Protein AF-A0A970WNG4-F1 (afdb_monomer_lite)

Foldseek 3Di:
DDPVVVVVVVVVVVVVVVVPPPPPPPPPDQQDADDPVLCVLLVVLLVLCQVVLVLLLVLLVVLLVVLVVLVVCVVDVVPPWKPVSVLCCLLPVVCVVCVVSCVVRPPNSCCDRNCSHSQCVQQDVDTHTDPSNSNSVSSSNNSNSSNSSND

pLDDT: mean 82.02, std 15.84, range [38.59, 96.88]

Sequence (151 aa):
MKPTTLLAAGLIVVGLVAAWRPTTPSPAPIPEPPDAATRAILAPVTQILAGHPQEARQLADFYHAAADVVRRDGNGAKVVKTTADLRAFGERAVTLRFQGVFAKVPGLSDAIHGPEGALARLLGLDVLELDHSKTADALEAVAWACQEAVR

Structure (mmCIF, N/CA/C/O backbone):
data_AF-A0A970WNG4-F1
#
_entry.id   AF-A0A970WNG4-F1
#
loop_
_atom_site.group_PDB
_atom_site.id
_atom_site.type_symbol
_atom_site.label_atom_id
_atom_site.label_alt_id
_atom_site.label_comp_id
_atom_site.label_asym_id
_atom_site.label_entity_id
_atom_site.label_seq_id
_atom_site.pdbx_PDB_ins_code
_atom_site.Cartn_x
_atom_site.Cartn_y
_atom_site.Cartn_z
_atom_site.occupancy
_atom_site.B_iso_or_equiv
_atom_site.auth_seq_id
_atom_site.auth_comp_id
_atom_site.auth_asym_id
_atom_site.auth_atom_id
_atom_site.pdbx_PDB_model_num
ATOM 1 N N . MET A 1 1 ? -9.673 -51.040 -13.709 1.00 51.00 1 MET A N 1
ATOM 2 C CA . MET A 1 1 ? -8.950 -49.753 -13.870 1.00 51.00 1 MET A CA 1
ATOM 3 C C . MET A 1 1 ? -7.460 -50.045 -13.940 1.00 51.00 1 MET A C 1
ATOM 5 O O . MET A 1 1 ? -7.019 -50.953 -13.247 1.00 51.00 1 MET A O 1
ATOM 9 N N . LYS A 1 2 ? -6.699 -49.357 -14.801 1.00 51.12 2 LYS A N 1
ATOM 10 C CA . LYS A 1 2 ? -5.252 -49.601 -14.929 1.00 51.12 2 LYS A CA 1
ATOM 11 C C . LYS A 1 2 ? -4.533 -49.076 -13.671 1.00 51.12 2 LYS A C 1
ATOM 13 O O . LYS A 1 2 ? -4.941 -48.034 -13.158 1.00 51.12 2 LYS A O 1
ATOM 18 N N . PRO A 1 3 ? -3.475 -49.744 -13.179 1.00 59.56 3 PRO A N 1
ATOM 19 C CA . PRO A 1 3 ? -2.754 -49.326 -11.969 1.00 59.56 3 PRO A CA 1
ATOM 20 C C . PRO A 1 3 ? -2.198 -47.895 -12.071 1.00 59.56 3 PRO A C 1
ATOM 22 O O . PRO A 1 3 ? -2.143 -47.169 -11.083 1.00 59.56 3 PRO A O 1
ATOM 25 N N . THR A 1 4 ? -1.900 -47.439 -13.288 1.00 55.53 4 THR A N 1
ATOM 26 C CA . THR A 1 4 ? -1.484 -46.063 -13.589 1.00 55.53 4 THR A CA 1
ATOM 27 C C . THR A 1 4 ? -2.566 -45.015 -13.308 1.00 55.53 4 THR A C 1
ATOM 29 O O . THR A 1 4 ? -2.247 -43.897 -12.916 1.00 55.53 4 THR A O 1
ATOM 32 N N . THR A 1 5 ? -3.847 -45.365 -13.442 1.00 60.78 5 THR A N 1
ATOM 33 C CA . THR A 1 5 ? -4.974 -44.460 -13.161 1.00 60.78 5 THR A CA 1
ATOM 34 C C . THR A 1 5 ? -5.162 -44.237 -11.658 1.00 60.78 5 THR A C 1
ATOM 36 O O . THR A 1 5 ? -5.507 -43.136 -11.239 1.00 60.78 5 THR A O 1
ATOM 39 N N . LEU A 1 6 ? -4.887 -45.256 -10.837 1.00 62.03 6 LEU A N 1
ATOM 40 C CA . LEU A 1 6 ? -4.949 -45.157 -9.373 1.00 62.03 6 LEU A CA 1
ATOM 41 C C . LEU A 1 6 ? -3.794 -44.315 -8.811 1.00 62.03 6 LEU A C 1
ATOM 43 O O . LEU A 1 6 ? -4.002 -43.511 -7.907 1.00 62.03 6 LEU A O 1
ATOM 47 N N . LEU A 1 7 ? -2.602 -44.441 -9.400 1.00 60.03 7 LEU A N 1
ATOM 48 C CA . LEU A 1 7 ? -1.431 -43.627 -9.058 1.00 60.03 7 LEU A CA 1
ATOM 49 C C . LEU A 1 7 ? -1.636 -42.142 -9.389 1.00 60.03 7 LEU A C 1
ATOM 51 O O . LEU A 1 7 ? -1.336 -41.283 -8.563 1.00 60.03 7 LEU A O 1
ATOM 55 N N . ALA A 1 8 ? -2.202 -41.840 -10.560 1.00 51.25 8 ALA A N 1
ATOM 56 C CA . ALA A 1 8 ? -2.516 -40.467 -10.953 1.00 51.25 8 ALA A CA 1
ATOM 57 C C . ALA A 1 8 ? -3.571 -39.830 -10.032 1.00 51.25 8 ALA A C 1
ATOM 59 O O . ALA A 1 8 ? -3.395 -38.698 -9.587 1.00 51.25 8 ALA A O 1
ATOM 60 N N . ALA A 1 9 ? -4.628 -40.571 -9.684 1.00 58.50 9 ALA A N 1
ATOM 61 C CA . ALA A 1 9 ? -5.640 -40.100 -8.739 1.00 58.50 9 ALA A CA 1
ATOM 62 C C . ALA A 1 9 ? -5.048 -39.853 -7.339 1.00 58.50 9 ALA A C 1
ATOM 64 O O . ALA A 1 9 ? -5.343 -38.833 -6.720 1.00 58.50 9 ALA A O 1
ATOM 65 N N . GLY A 1 10 ? -4.156 -40.733 -6.870 1.00 60.91 10 GLY A N 1
ATOM 66 C CA . GLY A 1 10 ? -3.446 -40.560 -5.601 1.00 60.91 10 GLY A CA 1
ATOM 67 C C . GLY A 1 10 ? -2.568 -39.306 -5.572 1.00 60.91 10 GLY A C 1
ATOM 68 O O . GLY A 1 10 ? -2.618 -38.547 -4.607 1.00 60.91 10 GLY A O 1
ATOM 69 N N . LEU A 1 11 ? -1.822 -39.034 -6.646 1.00 59.72 11 LEU A N 1
ATOM 70 C CA . LEU A 1 11 ? -0.979 -37.837 -6.753 1.00 59.72 11 LEU A CA 1
ATOM 71 C C . LEU A 1 11 ? -1.794 -36.537 -6.781 1.00 59.72 11 LEU A C 1
ATOM 73 O O . LEU A 1 11 ? -1.384 -35.554 -6.167 1.00 59.72 11 LEU A O 1
ATOM 77 N N . ILE A 1 12 ? -2.966 -36.538 -7.425 1.00 62.38 12 ILE A N 1
ATOM 78 C CA . ILE A 1 12 ? -3.876 -35.381 -7.437 1.00 62.38 12 ILE A CA 1
ATOM 79 C C . ILE A 1 12 ? -4.417 -35.105 -6.029 1.00 62.38 12 ILE A C 1
ATOM 81 O O . ILE A 1 12 ? -4.408 -33.959 -5.584 1.00 62.38 12 ILE A O 1
ATOM 85 N N . VAL A 1 13 ? -4.833 -36.144 -5.298 1.00 61.38 13 VAL A N 1
ATOM 86 C CA . VAL A 1 13 ? -5.340 -36.000 -3.924 1.00 61.38 13 VAL A CA 1
ATOM 87 C C . VAL A 1 13 ? -4.239 -35.520 -2.976 1.00 61.38 13 VAL A C 1
ATOM 89 O O . VAL A 1 13 ? -4.468 -34.601 -2.195 1.00 61.38 13 VAL A O 1
ATOM 92 N N . VAL A 1 14 ? -3.024 -36.067 -3.074 1.00 60.62 14 VAL A N 1
ATOM 93 C CA . VAL A 1 14 ? -1.879 -35.617 -2.264 1.00 60.62 14 VAL A CA 1
ATOM 94 C C . VAL A 1 14 ? -1.494 -34.173 -2.599 1.00 60.62 14 VAL A C 1
ATOM 96 O O . VAL A 1 14 ? -1.226 -33.397 -1.685 1.00 60.62 14 VAL A O 1
ATOM 99 N N . GLY A 1 15 ? -1.528 -33.784 -3.877 1.00 53.31 15 GLY A N 1
ATOM 100 C CA . GLY A 1 15 ? -1.301 -32.403 -4.307 1.00 53.31 15 GLY A CA 1
ATOM 101 C C . GLY A 1 15 ? -2.339 -31.426 -3.745 1.00 53.31 15 GLY A C 1
ATOM 102 O O . GLY A 1 15 ? -1.971 -30.366 -3.244 1.00 53.31 15 GLY A O 1
ATOM 103 N N . LEU A 1 16 ? -3.621 -31.807 -3.742 1.00 55.16 16 LEU A N 1
ATOM 104 C CA . LEU A 1 16 ? -4.702 -31.015 -3.143 1.00 55.16 16 LEU A CA 1
ATOM 105 C C . LEU A 1 16 ? -4.555 -30.882 -1.622 1.00 55.16 16 LEU A C 1
ATOM 107 O O . LEU A 1 16 ? -4.716 -29.788 -1.091 1.00 55.16 16 LEU A O 1
ATOM 111 N N . VAL A 1 17 ? -4.189 -31.961 -0.924 1.00 55.81 17 VAL A N 1
ATOM 112 C CA . VAL A 1 17 ? -3.969 -31.946 0.533 1.00 55.81 17 VAL A CA 1
ATOM 113 C C . VAL A 1 17 ? -2.717 -31.146 0.907 1.00 55.81 17 VAL A C 1
ATOM 115 O O . VAL A 1 17 ? -2.712 -30.453 1.923 1.00 55.81 17 VAL A O 1
ATOM 118 N N . ALA A 1 18 ? -1.662 -31.192 0.090 1.00 56.09 18 ALA A N 1
ATOM 119 C CA . ALA A 1 18 ? -0.458 -30.386 0.290 1.00 56.09 18 ALA A CA 1
ATOM 120 C C . ALA A 1 18 ? -0.727 -28.887 0.079 1.00 56.09 18 ALA A C 1
ATOM 122 O O . ALA A 1 18 ? -0.242 -28.077 0.865 1.00 56.09 18 ALA A O 1
ATOM 123 N N . ALA A 1 19 ? -1.549 -28.527 -0.912 1.00 54.91 19 ALA A N 1
ATOM 124 C CA . ALA A 1 19 ? -1.998 -27.151 -1.134 1.00 54.91 19 ALA A CA 1
ATOM 125 C C . ALA A 1 19 ? -2.961 -26.640 -0.044 1.00 54.91 19 ALA A C 1
ATOM 127 O O . ALA A 1 19 ? -3.122 -25.434 0.117 1.00 54.91 19 ALA A O 1
ATOM 128 N N . TRP A 1 20 ? -3.599 -27.548 0.700 1.00 46.59 20 TRP A N 1
ATOM 129 C CA . TRP A 1 20 ? -4.545 -27.242 1.777 1.00 46.59 20 TRP A CA 1
ATOM 130 C C . TRP A 1 20 ? -3.928 -27.208 3.167 1.00 46.59 20 TRP A C 1
ATOM 132 O O . TRP A 1 20 ? -4.648 -26.934 4.127 1.00 46.59 20 TRP A O 1
ATOM 142 N N . ARG A 1 21 ? -2.624 -27.471 3.316 1.00 38.59 21 ARG A N 1
ATOM 143 C CA . ARG A 1 21 ? -1.982 -27.237 4.608 1.00 38.59 21 ARG A CA 1
ATOM 144 C C . ARG A 1 21 ? -2.086 -25.741 4.897 1.00 38.59 21 ARG A C 1
ATOM 146 O O . ARG A 1 21 ? -1.500 -24.960 4.148 1.00 38.59 21 ARG A O 1
ATOM 153 N N . PRO A 1 22 ? -2.803 -25.329 5.958 1.00 41.50 22 PRO A N 1
ATOM 154 C CA . PRO A 1 22 ? -2.678 -23.973 6.429 1.00 41.50 22 PRO A CA 1
ATOM 155 C C . PRO A 1 22 ? -1.246 -23.876 6.933 1.00 41.50 22 PRO A C 1
ATOM 157 O O . PRO A 1 22 ? -0.907 -24.411 7.988 1.00 41.50 22 PRO A O 1
ATOM 160 N N . THR A 1 23 ? -0.370 -23.263 6.143 1.00 45.22 23 THR A N 1
ATOM 161 C CA . THR A 1 23 ? 0.833 -22.662 6.691 1.00 45.22 23 THR A CA 1
ATOM 162 C C . THR A 1 23 ? 0.295 -21.659 7.691 1.00 45.22 23 THR A C 1
ATOM 164 O O . THR A 1 23 ? -0.254 -20.631 7.299 1.00 45.22 23 THR A O 1
ATOM 167 N N . THR A 1 24 ? 0.334 -21.999 8.979 1.00 40.78 24 THR A N 1
ATOM 168 C CA . THR A 1 24 ? 0.174 -21.006 10.031 1.00 40.78 24 THR A CA 1
ATOM 169 C C . THR A 1 24 ? 1.169 -19.916 9.668 1.00 40.78 24 THR A C 1
ATOM 171 O O . THR A 1 24 ? 2.364 -20.227 9.596 1.00 40.78 24 THR A O 1
ATOM 174 N N . PRO A 1 25 ? 0.719 -18.692 9.337 1.00 48.88 25 PRO A N 1
ATOM 175 C CA . PRO A 1 25 ? 1.653 -17.612 9.123 1.00 48.88 25 PRO A CA 1
ATOM 176 C C . PRO A 1 25 ? 2.420 -17.519 10.435 1.00 48.88 25 PRO A C 1
ATOM 178 O O . PRO A 1 25 ? 1.827 -17.276 11.488 1.00 48.88 25 PRO A O 1
ATOM 181 N N . SER A 1 26 ? 3.719 -17.821 10.403 1.00 44.91 26 SER A N 1
ATOM 182 C CA . SER A 1 26 ? 4.580 -17.354 11.479 1.00 44.91 26 SER A CA 1
ATOM 183 C C . SER A 1 26 ? 4.322 -15.854 11.560 1.00 44.91 26 SER A C 1
ATOM 185 O O . SER A 1 26 ? 4.289 -15.239 10.489 1.00 44.91 26 SER A O 1
ATOM 187 N N . PRO A 1 27 ? 4.090 -15.272 12.753 1.00 51.41 27 PRO A N 1
ATOM 188 C CA . PRO A 1 27 ? 3.955 -13.831 12.873 1.00 51.41 27 PRO A CA 1
ATOM 189 C C . PRO A 1 27 ? 5.133 -13.223 12.131 1.00 51.41 27 PRO A C 1
ATOM 191 O O . PRO A 1 27 ? 6.285 -13.518 12.472 1.00 51.41 27 PRO A O 1
ATOM 194 N N . ALA A 1 28 ? 4.843 -12.509 11.045 1.00 56.25 28 ALA A N 1
ATOM 195 C CA . ALA A 1 28 ? 5.888 -11.869 10.283 1.00 56.25 28 ALA A CA 1
ATOM 196 C C . ALA A 1 28 ? 6.645 -10.961 11.262 1.00 56.25 28 ALA A C 1
ATOM 198 O O . ALA A 1 28 ? 6.001 -10.291 12.083 1.00 56.25 28 ALA A O 1
ATOM 199 N N . PRO A 1 29 ? 7.989 -10.990 11.269 1.00 63.03 29 PRO A N 1
ATOM 200 C CA . PRO A 1 29 ? 8.741 -10.024 12.047 1.00 63.03 29 PRO A CA 1
ATOM 201 C C . PRO A 1 29 ? 8.230 -8.631 11.685 1.00 63.03 29 PRO A C 1
ATOM 203 O O . PRO A 1 29 ? 8.016 -8.328 10.513 1.00 63.03 29 PRO A O 1
ATOM 206 N N . ILE A 1 30 ? 7.948 -7.826 12.711 1.00 62.16 30 ILE A N 1
ATOM 207 C CA . ILE A 1 30 ? 7.366 -6.503 12.506 1.00 62.16 30 ILE A CA 1
ATOM 208 C C . ILE A 1 30 ? 8.328 -5.715 11.612 1.00 62.16 30 ILE A C 1
ATOM 210 O O . ILE A 1 30 ? 9.516 -5.667 11.951 1.00 62.16 30 ILE A O 1
ATOM 214 N N . PRO A 1 31 ? 7.840 -5.101 10.520 1.00 70.06 31 PRO A N 1
ATOM 215 C CA . PRO A 1 31 ? 8.683 -4.287 9.662 1.00 70.06 31 PRO A CA 1
ATOM 216 C C . PRO A 1 31 ? 9.422 -3.230 10.487 1.00 70.06 31 PRO A C 1
ATOM 218 O O . PRO A 1 31 ? 8.850 -2.645 11.417 1.00 70.06 31 PRO A O 1
ATOM 221 N N . GLU A 1 32 ? 10.691 -2.982 10.172 1.00 78.31 32 GLU A N 1
ATOM 222 C CA . GLU A 1 32 ? 11.422 -1.901 10.827 1.00 78.31 32 GLU A CA 1
ATOM 223 C C . GLU A 1 32 ? 10.732 -0.555 10.543 1.00 78.31 32 GLU A C 1
ATOM 225 O O . GLU A 1 32 ? 10.221 -0.338 9.440 1.00 78.31 32 GLU A O 1
ATOM 230 N N . PRO A 1 33 ? 10.666 0.356 11.532 1.00 82.50 33 PRO A N 1
ATOM 231 C CA . PRO A 1 33 ? 10.033 1.646 11.329 1.00 82.50 33 PRO A CA 1
ATOM 232 C C . PRO A 1 33 ? 10.779 2.435 10.245 1.00 82.50 33 PRO A C 1
ATOM 234 O O . PRO A 1 33 ? 11.998 2.596 10.349 1.00 82.50 33 PRO A O 1
ATOM 237 N N . PRO A 1 34 ? 10.068 2.973 9.241 1.00 89.62 34 PRO A N 1
ATOM 238 C CA . PRO A 1 34 ? 10.702 3.711 8.166 1.00 89.62 34 PRO A CA 1
ATOM 239 C C . PRO A 1 34 ? 11.192 5.085 8.648 1.00 89.62 34 PRO A C 1
ATOM 241 O O . PRO A 1 34 ? 10.909 5.529 9.770 1.00 89.62 34 PRO A O 1
ATOM 244 N N . ASP A 1 35 ? 11.929 5.783 7.783 1.00 92.88 35 ASP A N 1
ATOM 245 C CA . ASP A 1 35 ? 12.439 7.123 8.066 1.00 92.88 35 ASP A CA 1
ATOM 246 C C . ASP A 1 35 ? 11.312 8.146 8.336 1.00 92.88 35 ASP A C 1
ATOM 248 O O . ASP A 1 35 ? 10.128 7.926 8.062 1.00 92.88 35 ASP A O 1
ATOM 252 N N . ALA A 1 36 ? 11.675 9.303 8.895 1.00 92.38 36 ALA A N 1
ATOM 253 C CA . ALA A 1 36 ? 10.704 10.312 9.312 1.00 92.38 36 ALA A CA 1
ATOM 254 C C . ALA A 1 36 ? 9.838 10.870 8.165 1.00 92.38 36 ALA A C 1
ATOM 256 O O . ALA A 1 36 ? 8.661 11.151 8.398 1.00 92.38 36 ALA A O 1
ATOM 257 N N . ALA A 1 37 ? 10.383 11.016 6.954 1.00 93.06 37 ALA A N 1
ATOM 258 C CA . ALA A 1 37 ? 9.632 11.522 5.809 1.00 93.06 37 ALA A CA 1
ATOM 259 C C . ALA A 1 37 ? 8.620 10.477 5.323 1.00 93.06 37 ALA A C 1
ATOM 261 O O . ALA A 1 37 ? 7.447 10.795 5.119 1.00 93.06 37 ALA A O 1
ATOM 262 N N . THR A 1 38 ? 9.039 9.215 5.244 1.00 94.50 38 THR A N 1
ATOM 263 C CA . THR A 1 38 ? 8.166 8.086 4.909 1.00 94.50 38 THR A CA 1
ATOM 264 C C . THR A 1 38 ? 7.035 7.932 5.931 1.00 94.50 38 THR A C 1
ATOM 266 O O . THR A 1 38 ? 5.871 7.794 5.552 1.00 94.50 38 THR A O 1
ATOM 269 N N . ARG A 1 39 ? 7.321 8.067 7.234 1.00 95.19 39 ARG A N 1
ATOM 270 C CA . ARG A 1 39 ? 6.278 8.059 8.280 1.00 95.19 39 ARG A CA 1
ATOM 271 C C . ARG A 1 39 ? 5.272 9.197 8.127 1.00 95.19 39 ARG A C 1
ATOM 273 O O . ARG A 1 39 ? 4.085 8.978 8.346 1.00 95.19 39 ARG A O 1
ATOM 280 N N . ALA A 1 40 ? 5.713 10.391 7.734 1.00 94.88 40 ALA A N 1
ATOM 281 C CA . ALA A 1 40 ? 4.809 11.518 7.506 1.00 94.88 40 ALA A CA 1
ATOM 282 C C . ALA A 1 40 ? 3.850 11.260 6.329 1.00 94.88 40 ALA A C 1
ATOM 284 O O . ALA A 1 40 ? 2.671 11.597 6.418 1.00 94.88 40 ALA A O 1
ATOM 285 N N . ILE A 1 41 ? 4.328 10.611 5.261 1.00 95.56 41 ILE A N 1
ATOM 286 C CA . ILE A 1 41 ? 3.491 10.194 4.122 1.00 95.56 41 ILE A CA 1
ATOM 287 C C . ILE A 1 41 ? 2.451 9.152 4.552 1.00 95.56 41 ILE A C 1
ATOM 289 O O . ILE A 1 41 ? 1.319 9.181 4.074 1.00 95.56 41 ILE A O 1
ATOM 293 N N . LEU A 1 42 ? 2.827 8.246 5.455 1.00 96.12 42 LEU A N 1
ATOM 294 C CA . LEU A 1 42 ? 1.999 7.125 5.899 1.00 96.12 42 LEU A CA 1
ATOM 295 C C . LEU A 1 42 ? 1.045 7.456 7.052 1.00 96.12 42 LEU A C 1
ATOM 297 O O . LEU A 1 42 ? 0.105 6.699 7.292 1.00 96.12 42 LEU A O 1
ATOM 301 N N . ALA A 1 43 ? 1.238 8.585 7.738 1.00 95.75 43 ALA A N 1
ATOM 302 C CA . ALA A 1 43 ? 0.408 9.002 8.866 1.00 95.75 43 ALA A CA 1
ATOM 303 C C . ALA A 1 43 ? -1.112 8.951 8.587 1.00 95.75 43 ALA A C 1
ATOM 305 O O . ALA A 1 43 ? -1.836 8.458 9.455 1.00 95.75 43 ALA A O 1
ATOM 306 N N . PRO A 1 44 ? -1.625 9.362 7.406 1.00 96.75 44 PRO A N 1
ATOM 307 C CA . PRO A 1 44 ? -3.045 9.218 7.088 1.00 96.75 44 PRO A CA 1
ATOM 308 C C . PRO A 1 44 ? -3.535 7.765 7.116 1.00 96.75 44 PRO A C 1
ATOM 310 O O . PRO A 1 44 ? -4.622 7.505 7.619 1.00 96.75 44 PRO A O 1
ATOM 313 N N . VAL A 1 45 ? -2.737 6.806 6.628 1.00 96.62 45 VAL A N 1
ATOM 314 C CA . VAL A 1 45 ? -3.096 5.375 6.624 1.00 96.62 45 VAL A CA 1
ATOM 315 C C . VAL A 1 45 ? -3.244 4.869 8.056 1.00 96.62 45 VAL A C 1
ATOM 317 O O . VAL A 1 45 ? -4.255 4.252 8.391 1.00 96.62 45 VAL A O 1
ATOM 320 N N . THR A 1 46 ? -2.275 5.188 8.916 1.00 96.00 46 THR A N 1
ATOM 321 C CA . THR A 1 46 ? -2.305 4.815 10.336 1.00 96.00 46 THR A CA 1
ATOM 322 C C . THR A 1 46 ? -3.496 5.444 11.060 1.00 96.00 46 THR A C 1
ATOM 324 O O . THR A 1 46 ? -4.197 4.758 11.797 1.00 96.00 46 THR A O 1
ATOM 327 N N . GLN A 1 47 ? -3.769 6.730 10.821 1.00 96.56 47 GLN A N 1
ATOM 328 C CA . GLN A 1 47 ? -4.895 7.442 11.435 1.00 96.56 47 GLN A CA 1
ATOM 329 C C . GLN A 1 47 ? -6.252 6.884 10.999 1.00 96.56 47 GLN A C 1
ATOM 331 O O . GLN A 1 47 ? -7.135 6.721 11.834 1.00 96.56 47 GLN A O 1
ATOM 336 N N . ILE A 1 48 ? -6.420 6.571 9.712 1.00 96.88 48 ILE A N 1
ATOM 337 C CA . ILE A 1 48 ? -7.667 6.013 9.169 1.00 96.88 48 ILE A CA 1
ATOM 338 C C . ILE A 1 48 ? -7.928 4.603 9.717 1.00 96.88 48 ILE A C 1
ATOM 340 O O . ILE A 1 48 ? -9.072 4.243 9.979 1.00 96.88 48 ILE A O 1
ATOM 344 N N . LEU A 1 49 ? -6.879 3.800 9.908 1.00 96.19 49 LEU A N 1
ATOM 345 C CA . LEU A 1 49 ? -6.990 2.447 10.461 1.00 96.19 49 LEU A CA 1
ATOM 346 C C . LEU A 1 49 ? -7.151 2.408 11.987 1.00 96.19 49 LEU A C 1
ATOM 348 O O . LEU A 1 49 ? -7.441 1.340 12.535 1.00 96.19 49 LEU A O 1
ATOM 352 N N . ALA A 1 50 ? -6.992 3.537 12.681 1.00 94.12 50 ALA A N 1
ATOM 353 C CA . ALA A 1 50 ? -7.161 3.601 14.126 1.00 94.12 50 ALA A CA 1
ATOM 354 C C . ALA A 1 50 ? -8.585 3.166 14.520 1.00 94.12 50 ALA A C 1
ATOM 356 O O . ALA A 1 50 ? -9.579 3.686 14.021 1.00 94.12 50 ALA A O 1
ATOM 357 N N . GLY A 1 51 ? -8.686 2.181 15.416 1.00 93.00 51 GLY A N 1
ATOM 358 C CA . GLY A 1 51 ? -9.971 1.583 15.804 1.00 93.00 51 GLY A CA 1
ATOM 359 C C . GLY A 1 51 ? -10.443 0.417 14.924 1.00 93.00 51 GLY A C 1
ATOM 360 O O . GLY A 1 51 ? -11.462 -0.195 15.242 1.00 93.00 51 GLY A O 1
ATOM 361 N N . HIS A 1 52 ? -9.682 0.036 13.891 1.00 96.06 52 HIS A N 1
ATOM 362 C CA . HIS A 1 52 ? -9.976 -1.093 12.996 1.00 96.06 52 HIS A CA 1
ATOM 363 C C . HIS A 1 52 ? -8.877 -2.175 13.037 1.00 96.06 52 HIS A C 1
ATOM 365 O O . HIS A 1 52 ? -8.226 -2.460 12.027 1.00 96.06 52 HIS A O 1
ATOM 371 N N . PRO A 1 53 ? -8.625 -2.812 14.199 1.00 93.94 53 PRO A N 1
ATOM 372 C CA . PRO A 1 53 ? -7.429 -3.629 14.390 1.00 93.94 53 PRO A CA 1
ATOM 373 C C . PRO A 1 53 ? -7.403 -4.918 13.570 1.00 93.94 53 PRO A C 1
ATOM 375 O O . PRO A 1 53 ? -6.332 -5.428 13.244 1.00 93.94 53 PRO A O 1
ATOM 378 N N . GLN A 1 54 ? -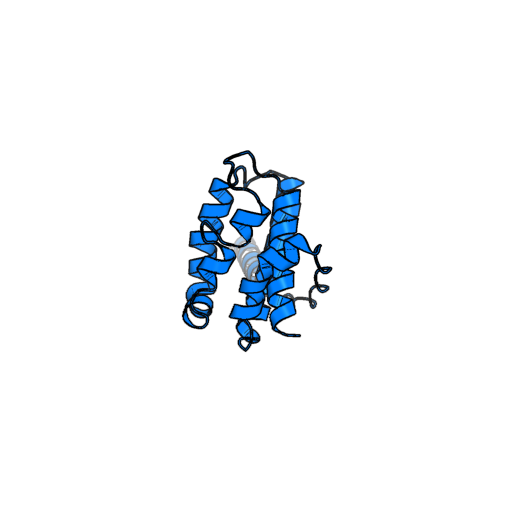8.568 -5.472 13.238 1.00 93.75 54 GLN A N 1
ATOM 379 C CA . GLN A 1 54 ? -8.645 -6.672 12.413 1.00 93.75 54 GLN A CA 1
ATOM 380 C C . GLN A 1 54 ? -8.287 -6.356 10.955 1.00 93.75 54 GLN A C 1
ATOM 382 O O . GLN A 1 54 ? -7.519 -7.090 10.336 1.00 93.75 54 GLN A O 1
ATOM 387 N N . GLU A 1 55 ? -8.841 -5.275 10.415 1.00 95.19 55 GLU A N 1
ATOM 388 C CA . GLU A 1 55 ? -8.579 -4.778 9.068 1.00 95.19 55 GLU A CA 1
ATOM 389 C C . GLU A 1 55 ? -7.113 -4.362 8.905 1.00 95.19 55 GLU A C 1
ATOM 391 O O . GLU A 1 55 ? -6.464 -4.750 7.934 1.00 95.19 55 GLU A O 1
ATOM 396 N N . ALA A 1 56 ? -6.575 -3.650 9.896 1.00 94.81 56 ALA A N 1
ATOM 397 C CA . ALA A 1 56 ? -5.185 -3.223 9.932 1.00 94.81 56 ALA A CA 1
ATOM 398 C C . ALA A 1 56 ? -4.209 -4.411 9.871 1.00 94.81 56 ALA A C 1
ATOM 400 O O . ALA A 1 56 ? -3.306 -4.416 9.040 1.00 94.81 56 ALA A O 1
ATOM 401 N N . ARG A 1 57 ? -4.434 -5.470 10.664 1.00 93.62 57 ARG A N 1
ATOM 402 C CA . ARG A 1 57 ? -3.607 -6.693 10.615 1.00 93.62 57 ARG A CA 1
ATOM 403 C C . ARG A 1 57 ? -3.689 -7.406 9.267 1.00 93.62 57 ARG A C 1
ATOM 405 O O . ARG A 1 57 ? -2.665 -7.793 8.722 1.00 93.62 57 ARG A O 1
ATOM 412 N N . GLN A 1 58 ? -4.892 -7.542 8.701 1.00 93.56 58 GLN A N 1
ATOM 413 C CA . GLN A 1 58 ? -5.064 -8.186 7.392 1.00 93.56 58 GLN A CA 1
ATOM 414 C C . GLN A 1 58 ? -4.305 -7.456 6.282 1.00 93.56 58 GLN A C 1
ATOM 416 O O . GLN A 1 58 ? -3.723 -8.099 5.408 1.00 93.56 58 GLN A O 1
ATOM 421 N N . LEU A 1 59 ? -4.323 -6.122 6.304 1.00 93.44 59 LEU A N 1
ATOM 422 C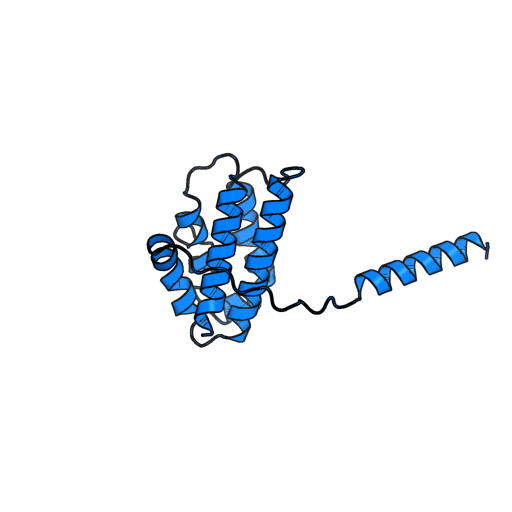 CA . LEU A 1 59 ? -3.586 -5.315 5.339 1.00 93.44 59 LEU A CA 1
ATOM 423 C C . LEU A 1 59 ? -2.081 -5.351 5.608 1.00 93.44 59 LEU A C 1
ATOM 425 O O . LEU A 1 59 ? -1.323 -5.472 4.651 1.00 93.44 59 LEU A O 1
ATOM 429 N N . ALA A 1 60 ? -1.649 -5.318 6.872 1.00 93.75 60 ALA A N 1
ATOM 430 C CA . ALA A 1 60 ? -0.240 -5.462 7.232 1.00 93.75 60 ALA A CA 1
ATOM 431 C C . ALA A 1 60 ? 0.349 -6.773 6.682 1.00 93.75 60 ALA A C 1
ATOM 433 O O . ALA A 1 60 ? 1.336 -6.738 5.947 1.00 93.75 60 ALA A O 1
ATOM 434 N N . ASP A 1 61 ? -0.314 -7.906 6.938 1.00 91.88 61 ASP A N 1
ATOM 435 C CA . ASP A 1 61 ? 0.101 -9.223 6.439 1.00 91.88 61 ASP A CA 1
ATOM 436 C C . ASP A 1 61 ? 0.167 -9.254 4.906 1.00 91.88 61 ASP A C 1
ATOM 438 O O . ASP A 1 61 ? 1.104 -9.793 4.312 1.00 91.88 61 ASP A O 1
ATOM 442 N N . PHE A 1 62 ? -0.829 -8.657 4.247 1.00 92.56 62 PHE A N 1
ATOM 443 C CA . PHE A 1 62 ? -0.884 -8.599 2.793 1.00 92.56 62 PHE A CA 1
ATOM 444 C C . PHE A 1 62 ? 0.261 -7.781 2.197 1.00 92.56 62 PHE A C 1
ATOM 446 O O . PHE A 1 62 ? 0.930 -8.258 1.282 1.00 92.56 62 PHE A O 1
ATOM 453 N N . TYR A 1 63 ? 0.487 -6.562 2.689 1.00 93.00 63 TYR A N 1
ATOM 454 C CA . TYR A 1 63 ? 1.510 -5.677 2.139 1.00 93.00 63 TYR A CA 1
ATOM 455 C C . TYR A 1 63 ? 2.923 -6.187 2.407 1.00 93.00 63 TYR A C 1
ATOM 457 O O . TYR A 1 63 ? 3.770 -6.079 1.522 1.00 93.00 63 TYR A O 1
ATOM 465 N N . HIS A 1 64 ? 3.155 -6.823 3.556 1.00 92.88 64 HIS A N 1
ATOM 466 C CA . HIS A 1 64 ? 4.419 -7.491 3.847 1.00 92.88 64 HIS A CA 1
ATOM 467 C C . HIS A 1 64 ? 4.671 -8.648 2.864 1.00 92.88 64 HIS A C 1
ATOM 469 O O . HIS A 1 64 ? 5.701 -8.702 2.193 1.00 92.88 64 HIS A O 1
ATOM 475 N N . ALA A 1 65 ? 3.680 -9.525 2.663 1.00 91.25 65 ALA A N 1
ATOM 476 C CA . ALA A 1 65 ? 3.792 -10.606 1.684 1.00 91.25 65 ALA A CA 1
ATOM 477 C C . ALA A 1 65 ? 3.952 -10.086 0.242 1.00 91.25 65 ALA A C 1
ATOM 479 O O . ALA A 1 65 ? 4.673 -10.682 -0.563 1.00 91.25 65 ALA A O 1
ATOM 480 N N . ALA A 1 66 ? 3.293 -8.977 -0.104 1.00 90.69 66 ALA A N 1
ATOM 481 C CA . ALA A 1 66 ? 3.435 -8.334 -1.405 1.00 90.69 66 ALA A CA 1
ATOM 482 C C . ALA A 1 66 ? 4.851 -7.774 -1.606 1.00 90.69 66 ALA A C 1
ATOM 484 O O . ALA A 1 66 ? 5.422 -7.972 -2.680 1.00 90.69 66 ALA A O 1
ATOM 485 N N . ALA A 1 67 ? 5.441 -7.150 -0.581 1.00 91.38 67 ALA A N 1
ATOM 486 C CA . ALA A 1 67 ? 6.826 -6.692 -0.607 1.00 91.38 67 ALA A CA 1
ATOM 487 C C . ALA A 1 67 ? 7.782 -7.857 -0.910 1.00 91.38 67 ALA A C 1
ATOM 489 O O . ALA A 1 67 ? 8.588 -7.771 -1.836 1.00 91.38 67 ALA A O 1
ATOM 490 N N . ASP A 1 68 ? 7.616 -8.999 -0.239 1.00 91.88 68 ASP A N 1
ATOM 491 C CA . ASP A 1 68 ? 8.417 -10.205 -0.486 1.00 91.88 68 ASP A CA 1
ATOM 492 C C . ASP A 1 68 ? 8.253 -10.781 -1.896 1.00 91.88 68 ASP A C 1
ATOM 494 O O . ASP A 1 68 ? 9.212 -11.268 -2.506 1.00 91.88 68 ASP A O 1
ATOM 498 N N . VAL A 1 69 ? 7.038 -10.753 -2.446 1.00 90.69 69 VAL A N 1
ATOM 499 C CA . VAL A 1 69 ? 6.792 -11.160 -3.835 1.00 90.69 69 VAL A CA 1
ATOM 500 C C . VAL A 1 69 ? 7.524 -10.232 -4.802 1.00 90.69 69 VAL A C 1
ATOM 502 O O . VAL A 1 69 ? 8.202 -10.730 -5.698 1.00 90.69 69 VAL A O 1
ATOM 505 N N . VAL A 1 70 ? 7.455 -8.916 -4.598 1.00 90.19 70 VAL A N 1
ATOM 506 C CA . VAL A 1 70 ? 8.128 -7.935 -5.461 1.00 90.19 70 VAL A CA 1
ATOM 507 C C . VAL A 1 70 ? 9.653 -8.051 -5.369 1.00 90.19 70 VAL A C 1
ATOM 509 O O . VAL A 1 70 ? 10.313 -8.034 -6.408 1.00 90.19 70 VAL A O 1
ATOM 512 N N . ARG A 1 71 ? 10.229 -8.268 -4.175 1.00 91.44 71 ARG A N 1
ATOM 513 C CA . ARG A 1 71 ? 11.676 -8.539 -4.016 1.00 91.44 71 ARG A CA 1
ATOM 514 C C . ARG A 1 71 ? 12.104 -9.757 -4.829 1.00 91.44 71 ARG A C 1
ATOM 516 O O . ARG A 1 71 ? 13.102 -9.716 -5.547 1.00 91.44 71 ARG A O 1
ATOM 523 N N . ARG A 1 72 ? 11.340 -10.852 -4.739 1.00 91.31 72 ARG A N 1
ATOM 524 C CA . ARG A 1 72 ? 11.615 -12.076 -5.507 1.00 91.31 72 ARG A CA 1
ATOM 525 C C . ARG A 1 72 ? 11.467 -11.861 -7.009 1.00 91.31 72 ARG A C 1
ATOM 527 O O . ARG A 1 72 ? 12.276 -12.398 -7.758 1.00 91.31 72 ARG A O 1
ATOM 534 N N . ASP A 1 73 ? 10.481 -11.078 -7.439 1.00 90.00 73 ASP A N 1
ATOM 535 C CA . ASP A 1 73 ? 10.297 -10.735 -8.850 1.00 90.00 73 ASP A CA 1
ATOM 536 C C . ASP A 1 73 ? 11.487 -9.935 -9.400 1.00 90.00 73 ASP A C 1
ATOM 538 O O . ASP A 1 73 ? 12.029 -10.283 -10.450 1.00 90.00 73 ASP A O 1
ATOM 542 N N . GLY A 1 74 ? 11.960 -8.940 -8.641 1.00 89.69 74 GLY A N 1
ATOM 543 C CA . GLY A 1 74 ? 13.124 -8.117 -8.984 1.00 89.69 74 GLY A CA 1
ATOM 544 C C . GLY A 1 74 ? 14.429 -8.906 -9.106 1.00 89.69 74 GLY A C 1
ATOM 545 O O . GLY A 1 74 ? 15.253 -8.607 -9.971 1.00 89.69 74 GLY A O 1
ATOM 546 N N . ASN A 1 7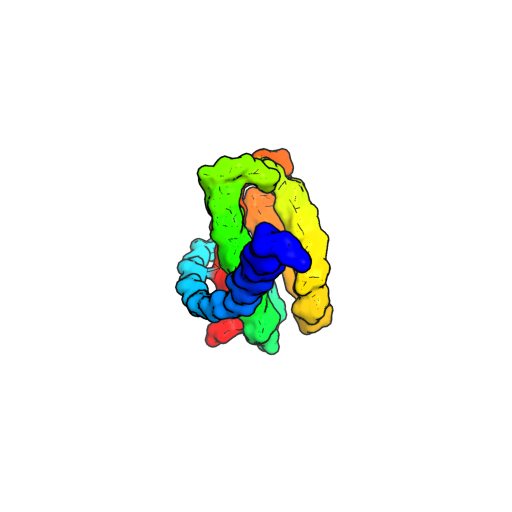5 ? 14.582 -9.953 -8.290 1.00 89.69 75 ASN A N 1
ATOM 547 C CA . ASN A 1 75 ? 15.712 -10.887 -8.335 1.00 89.69 75 ASN A CA 1
ATOM 548 C C . ASN A 1 75 ? 15.561 -11.987 -9.401 1.00 89.69 75 ASN A C 1
ATOM 550 O O . ASN A 1 75 ? 16.488 -12.769 -9.610 1.00 89.69 75 ASN A O 1
ATOM 554 N N . GLY A 1 76 ? 14.389 -12.091 -10.029 1.00 89.19 76 GLY A N 1
ATOM 555 C CA . GLY A 1 76 ? 14.018 -13.189 -10.910 1.00 89.19 76 GLY A CA 1
ATOM 556 C C . GLY A 1 76 ? 13.602 -12.717 -12.298 1.00 89.19 76 GLY A C 1
ATOM 557 O O . GLY A 1 76 ? 14.350 -12.046 -13.005 1.00 89.19 76 GLY A O 1
ATOM 558 N N . ALA A 1 77 ? 12.405 -13.135 -12.711 1.00 83.69 77 ALA A N 1
ATOM 559 C CA . ALA A 1 77 ? 11.908 -12.950 -14.072 1.00 83.69 77 ALA A CA 1
ATOM 560 C C . ALA A 1 77 ? 11.436 -11.520 -14.387 1.00 83.69 77 ALA A C 1
ATOM 562 O O . ALA A 1 77 ? 11.201 -11.231 -15.561 1.00 83.69 77 ALA A O 1
ATOM 563 N N . LYS A 1 78 ? 11.293 -10.646 -13.376 1.00 88.31 78 LYS A N 1
ATOM 564 C CA . LYS A 1 78 ? 10.780 -9.272 -13.513 1.00 88.31 78 LYS A CA 1
ATOM 565 C C . LYS A 1 78 ? 9.473 -9.235 -14.310 1.00 88.31 78 LYS A C 1
ATOM 567 O O . LYS A 1 78 ? 9.361 -8.595 -15.359 1.00 88.31 78 LYS A O 1
ATOM 572 N N . VAL A 1 79 ? 8.501 -10.007 -13.833 1.00 88.12 79 VAL A N 1
ATOM 573 C CA . VAL A 1 79 ? 7.163 -10.142 -14.408 1.00 88.12 79 VAL A CA 1
ATOM 574 C C . VAL A 1 79 ? 6.431 -8.806 -14.364 1.00 88.12 79 VAL A C 1
ATOM 576 O O . VAL A 1 79 ? 5.816 -8.430 -15.362 1.00 88.12 79 VAL A O 1
ATOM 579 N N . VAL A 1 80 ? 6.518 -8.073 -13.249 1.00 85.00 80 VAL A N 1
ATOM 580 C CA . VA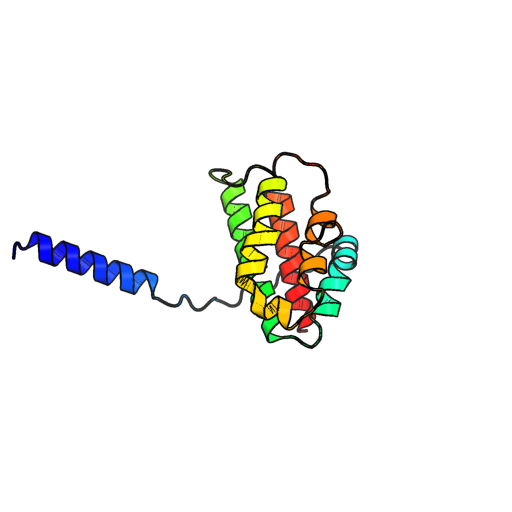L A 1 80 ? 5.969 -6.715 -13.149 1.00 85.00 80 VAL A CA 1
ATOM 581 C C . VAL A 1 80 ? 7.034 -5.743 -13.633 1.00 85.00 80 VAL A C 1
ATOM 583 O O . VAL A 1 80 ? 8.086 -5.602 -13.014 1.00 85.00 80 VAL A O 1
ATOM 586 N N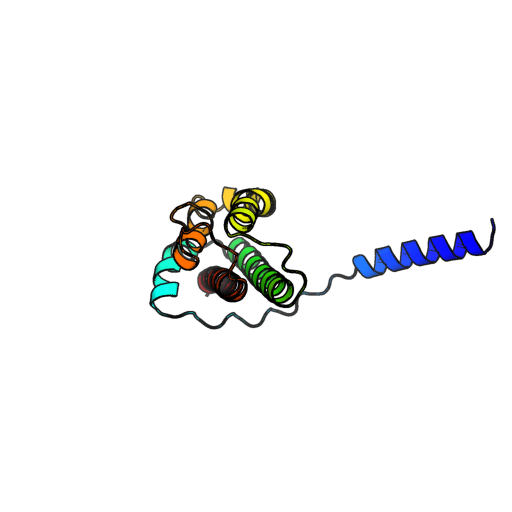 . LYS A 1 81 ? 6.780 -5.099 -14.773 1.00 85.25 81 LYS A N 1
ATOM 587 C CA . LYS A 1 81 ? 7.809 -4.329 -15.486 1.00 85.25 81 LYS A CA 1
ATOM 588 C C . LYS A 1 81 ? 7.694 -2.835 -15.275 1.00 85.25 81 LYS A C 1
ATOM 590 O O . LYS A 1 81 ? 8.704 -2.145 -15.329 1.00 85.25 81 LYS A O 1
ATOM 595 N N . THR A 1 82 ? 6.481 -2.333 -15.068 1.00 85.19 82 THR A N 1
ATOM 596 C CA . THR A 1 82 ? 6.227 -0.893 -15.016 1.00 85.19 82 THR A CA 1
ATOM 597 C C . THR A 1 82 ? 5.466 -0.496 -13.760 1.00 85.19 82 THR A C 1
ATOM 599 O O . THR A 1 82 ? 4.695 -1.274 -13.191 1.00 85.19 82 THR A O 1
ATOM 602 N N . THR A 1 83 ? 5.627 0.761 -13.349 1.00 80.94 83 THR A N 1
ATOM 603 C CA . THR A 1 83 ? 4.815 1.353 -12.274 1.00 80.94 83 THR A CA 1
ATOM 604 C C . THR A 1 83 ? 3.324 1.394 -12.630 1.00 80.94 83 THR A C 1
ATOM 606 O O . THR A 1 83 ? 2.475 1.344 -11.740 1.00 80.94 83 THR A O 1
ATOM 609 N N . ALA A 1 84 ? 2.981 1.421 -13.924 1.00 80.75 84 ALA A N 1
ATOM 610 C CA . ALA A 1 84 ? 1.602 1.336 -14.399 1.00 80.75 84 ALA A CA 1
ATOM 611 C C . ALA A 1 84 ? 0.975 -0.047 -14.146 1.00 80.75 84 ALA A C 1
ATOM 613 O O . ALA A 1 84 ? -0.167 -0.107 -13.686 1.00 80.75 84 ALA A O 1
ATOM 614 N N . ASP A 1 85 ? 1.720 -1.136 -14.372 1.00 81.44 85 ASP A N 1
ATOM 615 C CA . ASP A 1 85 ? 1.260 -2.501 -14.073 1.00 81.44 85 ASP A CA 1
ATOM 616 C C . ASP A 1 85 ? 0.961 -2.655 -12.578 1.00 81.44 85 ASP A C 1
ATOM 618 O O . ASP A 1 85 ? -0.093 -3.166 -12.190 1.00 81.44 85 ASP A O 1
ATOM 622 N N . LEU A 1 86 ? 1.865 -2.146 -11.734 1.00 82.25 86 LEU A N 1
ATOM 623 C CA . LEU A 1 86 ? 1.696 -2.167 -10.286 1.00 82.25 86 LEU A CA 1
ATOM 624 C C . LEU A 1 86 ? 0.483 -1.339 -9.843 1.00 82.25 86 LEU A C 1
ATOM 626 O O . LEU A 1 86 ? -0.314 -1.815 -9.036 1.00 82.25 86 LEU A O 1
ATOM 630 N N . ARG A 1 87 ? 0.318 -0.120 -10.373 1.00 79.44 87 ARG A N 1
ATOM 631 C CA . ARG A 1 87 ? -0.823 0.747 -10.044 1.00 79.44 87 ARG A CA 1
ATOM 632 C C . ARG A 1 87 ? -2.142 0.080 -10.415 1.00 79.44 87 ARG A C 1
ATOM 634 O O . ARG A 1 87 ? -3.037 0.005 -9.581 1.00 79.44 87 ARG A O 1
ATOM 641 N N . ALA A 1 88 ? -2.237 -0.463 -11.628 1.00 78.31 88 ALA A N 1
ATOM 642 C CA . ALA A 1 88 ? -3.434 -1.159 -12.085 1.00 78.31 88 ALA A CA 1
ATOM 643 C C . ALA A 1 88 ? -3.750 -2.387 -11.217 1.00 78.31 88 ALA A C 1
ATOM 645 O O . ALA A 1 88 ? -4.918 -2.650 -10.928 1.00 78.31 88 ALA A O 1
ATOM 646 N N . PHE A 1 89 ? -2.729 -3.126 -10.774 1.00 78.88 89 PHE A N 1
ATOM 647 C CA . PHE A 1 89 ? -2.903 -4.225 -9.828 1.00 78.88 89 PHE A CA 1
ATOM 648 C C . PHE A 1 89 ? -3.393 -3.730 -8.457 1.00 78.88 89 PHE A C 1
ATOM 650 O O . PHE A 1 89 ? -4.365 -4.275 -7.935 1.00 78.88 89 PHE A O 1
ATOM 657 N N . GLY A 1 90 ? -2.779 -2.680 -7.905 1.00 76.00 90 GLY A N 1
ATOM 658 C CA . GLY A 1 90 ? -3.180 -2.046 -6.646 1.00 76.00 90 GLY A CA 1
ATOM 659 C C . GLY A 1 90 ? -4.636 -1.583 -6.666 1.00 76.00 90 GLY A C 1
ATOM 660 O O . GLY A 1 90 ? -5.466 -2.092 -5.920 1.00 76.00 90 GLY A O 1
ATOM 661 N N . GLU A 1 91 ? -4.978 -0.689 -7.588 1.00 73.06 91 GLU A N 1
ATOM 662 C CA . GLU A 1 91 ? -6.319 -0.097 -7.688 1.00 73.06 91 GLU A CA 1
ATOM 663 C C . GLU A 1 91 ? -7.427 -1.113 -7.985 1.00 73.06 91 GLU A C 1
ATOM 665 O O . GLU A 1 91 ? -8.586 -0.880 -7.650 1.00 73.06 91 GLU A O 1
ATOM 670 N N . ARG A 1 92 ? -7.117 -2.226 -8.660 1.00 78.06 92 ARG A N 1
ATOM 671 C CA . ARG A 1 92 ? -8.143 -3.188 -9.090 1.00 78.06 92 ARG A CA 1
ATOM 672 C C . ARG A 1 92 ? -8.132 -4.445 -8.244 1.00 78.06 92 ARG A C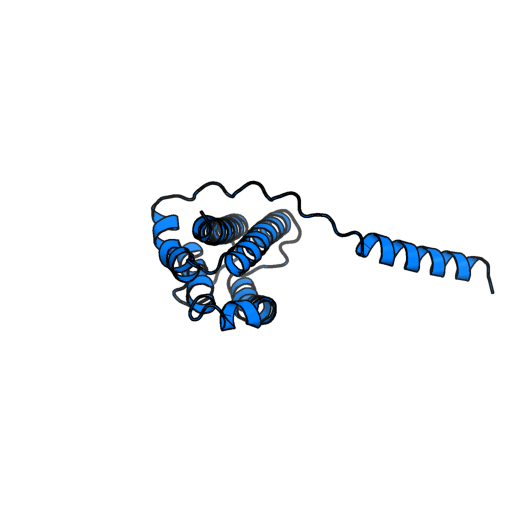 1
ATOM 674 O O . ARG A 1 92 ? -9.136 -4.779 -7.624 1.00 78.06 92 ARG A O 1
ATOM 681 N N . ALA A 1 93 ? -7.018 -5.169 -8.224 1.00 77.88 93 ALA A N 1
ATOM 682 C CA . ALA A 1 93 ? -6.955 -6.472 -7.575 1.00 77.88 93 ALA A CA 1
ATOM 683 C C . ALA A 1 93 ? -6.988 -6.348 -6.047 1.00 77.88 93 ALA A C 1
ATOM 685 O O . ALA A 1 93 ? -7.707 -7.110 -5.398 1.00 77.88 93 ALA A O 1
ATOM 686 N N . VAL A 1 94 ? -6.273 -5.375 -5.471 1.00 83.12 94 VAL A N 1
ATOM 687 C CA . VAL A 1 94 ? -6.276 -5.158 -4.013 1.00 83.12 94 VAL A CA 1
ATOM 688 C C . VAL A 1 94 ? -7.637 -4.631 -3.570 1.00 83.12 94 VAL A C 1
ATOM 690 O O . VAL A 1 94 ? -8.234 -5.194 -2.652 1.00 83.12 94 VAL A O 1
ATOM 693 N N . THR A 1 95 ? -8.197 -3.654 -4.287 1.00 79.25 95 THR A N 1
ATOM 694 C CA . THR A 1 95 ? -9.555 -3.147 -4.031 1.00 79.25 95 THR A CA 1
ATOM 695 C C . THR A 1 95 ? -10.612 -4.243 -4.085 1.00 79.25 95 THR A C 1
ATOM 697 O O . THR A 1 95 ? -11.435 -4.329 -3.177 1.00 79.25 95 THR A O 1
ATOM 700 N N . LEU A 1 96 ? -10.565 -5.148 -5.066 1.00 81.44 96 LEU A N 1
ATOM 701 C CA . LEU A 1 96 ? -11.487 -6.287 -5.123 1.00 81.44 96 LEU A CA 1
ATOM 702 C C . LEU A 1 96 ? -11.267 -7.274 -3.969 1.00 81.44 96 LEU A C 1
ATOM 704 O O . LEU A 1 96 ? -12.228 -7.708 -3.330 1.00 81.44 96 LEU A O 1
ATOM 708 N N . ARG A 1 97 ? -10.010 -7.623 -3.666 1.00 87.06 97 ARG A N 1
ATOM 709 C CA . ARG A 1 97 ? -9.674 -8.579 -2.599 1.00 87.06 97 ARG A CA 1
ATOM 710 C C . ARG A 1 97 ? -10.116 -8.092 -1.219 1.00 87.06 97 ARG A C 1
ATOM 712 O O . ARG A 1 97 ? -10.531 -8.916 -0.397 1.00 87.06 97 ARG A O 1
ATOM 719 N N . PHE A 1 98 ? -10.015 -6.786 -0.985 1.00 91.69 98 PHE A N 1
ATOM 720 C CA . PHE A 1 98 ? -10.263 -6.123 0.295 1.00 91.69 98 PHE A CA 1
ATOM 721 C C . PHE A 1 98 ? -11.491 -5.208 0.273 1.00 91.69 98 PHE A C 1
ATOM 723 O O . PHE A 1 98 ? -11.645 -4.377 1.164 1.00 91.69 98 PHE A O 1
ATOM 730 N N . GLN A 1 99 ? -12.421 -5.399 -0.668 1.00 89.44 99 GLN A N 1
ATOM 731 C CA . GLN A 1 99 ? -13.635 -4.577 -0.779 1.00 89.44 99 GLN A CA 1
ATOM 732 C C . GLN A 1 99 ? -14.410 -4.464 0.545 1.00 89.44 99 GLN A C 1
ATOM 734 O O . GLN A 1 99 ? -14.907 -3.398 0.887 1.00 89.44 99 GLN A O 1
ATOM 739 N N . GLY A 1 100 ? -14.462 -5.546 1.333 1.00 91.69 100 GLY A N 1
ATOM 740 C CA . GLY A 1 100 ? -15.121 -5.548 2.640 1.00 91.69 100 GLY A CA 1
ATOM 741 C C . GLY A 1 100 ? -14.368 -4.743 3.700 1.00 91.69 100 GLY A C 1
ATOM 742 O O . GLY A 1 100 ? -15.000 -4.131 4.553 1.00 91.69 100 GLY A O 1
ATOM 743 N N . VAL A 1 101 ? -13.035 -4.708 3.636 1.00 93.44 101 VAL A N 1
ATOM 744 C CA . VAL A 1 101 ? -12.207 -3.857 4.503 1.00 93.44 101 VAL A CA 1
ATOM 745 C C . VAL A 1 101 ? -12.412 -2.393 4.127 1.00 93.44 101 VAL A C 1
ATOM 747 O O . VAL A 1 101 ? -12.739 -1.582 4.987 1.00 93.44 101 VAL A O 1
ATOM 750 N N . PHE A 1 102 ? -12.315 -2.061 2.840 1.00 93.00 102 PHE A N 1
ATOM 751 C CA . PHE A 1 102 ? -12.476 -0.686 2.362 1.00 93.00 102 PHE A CA 1
ATOM 752 C C . PHE A 1 102 ? -13.900 -0.145 2.534 1.00 93.00 102 PHE A C 1
ATOM 754 O O . PHE A 1 102 ? -14.074 1.049 2.752 1.00 93.00 102 PHE A O 1
ATOM 761 N N . ALA A 1 103 ? -14.917 -1.010 2.523 1.00 93.12 103 ALA A N 1
ATOM 762 C CA . ALA A 1 103 ? -16.280 -0.622 2.877 1.00 93.12 103 ALA A CA 1
ATOM 763 C C . ALA A 1 103 ? -16.433 -0.283 4.372 1.00 93.12 103 ALA A C 1
ATOM 765 O O . ALA A 1 103 ? -17.217 0.595 4.723 1.00 93.12 103 ALA A O 1
ATOM 766 N N . LYS A 1 104 ? -15.699 -0.970 5.257 1.00 94.62 104 LYS A N 1
ATOM 767 C CA . LYS A 1 104 ? -15.720 -0.714 6.707 1.00 94.62 104 LYS A CA 1
ATOM 768 C C . LYS A 1 104 ? -14.861 0.472 7.128 1.00 94.62 104 LYS A C 1
ATOM 770 O O . LYS A 1 104 ? -15.146 1.065 8.163 1.00 94.62 104 LYS A O 1
ATOM 775 N N . VAL A 1 105 ? -13.821 0.779 6.356 1.00 95.81 105 VAL A N 1
ATOM 776 C CA . VAL A 1 105 ? -12.861 1.850 6.640 1.00 95.81 105 VAL A CA 1
ATOM 777 C C . VAL A 1 105 ? -12.836 2.833 5.460 1.00 95.81 105 VAL A C 1
ATOM 779 O O . VAL A 1 105 ? -11.978 2.724 4.575 1.00 95.81 105 VAL A O 1
ATOM 782 N N . PRO A 1 106 ? -13.799 3.773 5.395 1.00 93.56 106 PRO A N 1
ATOM 783 C CA . PRO A 1 106 ? -13.901 4.722 4.292 1.00 93.56 106 PRO A CA 1
ATOM 784 C C . PRO A 1 106 ? -12.630 5.563 4.122 1.00 93.56 106 PRO A C 1
ATOM 786 O O . PRO A 1 106 ? -12.008 5.978 5.096 1.00 93.56 106 PRO A O 1
ATOM 789 N N . GLY A 1 107 ? -12.250 5.827 2.871 1.00 92.06 107 GLY A N 1
ATOM 790 C CA . GLY A 1 107 ? -11.065 6.626 2.533 1.00 92.06 107 GLY A CA 1
ATOM 791 C C . GLY A 1 107 ? -9.732 5.874 2.606 1.00 92.06 107 GLY A C 1
ATOM 792 O O . GLY A 1 107 ? -8.732 6.376 2.099 1.00 92.06 107 GLY A O 1
ATOM 793 N N . LEU A 1 108 ? -9.696 4.652 3.150 1.00 94.75 108 LEU A N 1
ATOM 794 C CA . LEU A 1 108 ? -8.458 3.876 3.261 1.00 94.75 108 LEU A CA 1
ATOM 795 C C . LEU A 1 108 ? -7.876 3.474 1.899 1.00 94.75 108 LEU A C 1
ATOM 797 O O . LEU A 1 108 ? -6.668 3.565 1.695 1.00 94.75 108 LEU A O 1
ATOM 801 N N . SER A 1 109 ? -8.732 3.049 0.964 1.00 92.00 109 SER A N 1
ATOM 802 C CA . SER A 1 109 ? -8.294 2.686 -0.391 1.00 92.00 109 SER A CA 1
ATOM 803 C C . SER A 1 109 ? -7.599 3.864 -1.072 1.00 92.00 109 SER A C 1
ATOM 805 O O . SER A 1 109 ? -6.511 3.701 -1.617 1.00 92.00 109 SER A O 1
ATOM 807 N N . ASP A 1 110 ? -8.184 5.060 -0.986 1.00 91.44 110 ASP A N 1
ATOM 808 C CA . ASP A 1 110 ? -7.623 6.268 -1.596 1.00 91.44 110 ASP A CA 1
ATOM 809 C C . ASP A 1 110 ? -6.345 6.721 -0.883 1.00 91.44 110 ASP A C 1
ATOM 811 O O . ASP A 1 110 ? -5.379 7.111 -1.538 1.00 91.44 110 ASP A O 1
ATOM 815 N N . ALA A 1 111 ? -6.293 6.604 0.447 1.00 94.44 111 ALA A N 1
ATOM 816 C CA . ALA A 1 111 ? -5.104 6.935 1.227 1.00 94.44 111 ALA A CA 1
ATOM 817 C C . ALA A 1 111 ? -3.891 6.061 0.870 1.00 94.44 111 ALA A C 1
ATOM 819 O O . ALA A 1 111 ? -2.758 6.533 0.960 1.00 94.44 111 ALA A O 1
ATOM 820 N N . ILE A 1 112 ? -4.102 4.809 0.447 1.00 92.94 112 ILE A N 1
ATOM 821 C CA . ILE A 1 112 ? -3.011 3.907 0.052 1.00 92.94 112 ILE A CA 1
ATOM 822 C C . ILE A 1 112 ? -2.733 3.977 -1.456 1.00 92.94 112 ILE A C 1
ATOM 824 O O . ILE A 1 112 ? -1.583 4.171 -1.858 1.00 92.94 112 ILE A O 1
ATOM 828 N N . HIS A 1 113 ? -3.767 3.807 -2.283 1.00 89.56 113 HIS A N 1
ATOM 829 C CA . HIS A 1 113 ? -3.655 3.573 -3.728 1.00 89.56 113 HIS A CA 1
ATOM 830 C C . HIS A 1 113 ? -4.015 4.772 -4.598 1.00 89.56 113 HIS A C 1
ATOM 832 O O . HIS A 1 113 ? -3.743 4.734 -5.796 1.00 89.56 113 HIS A O 1
ATOM 838 N N . GLY A 1 114 ? -4.647 5.801 -4.033 1.00 87.50 114 GLY A N 1
ATOM 839 C CA . GLY A 1 114 ? -5.083 6.960 -4.797 1.00 87.50 114 GLY A CA 1
ATOM 840 C C . GLY A 1 114 ? -3.917 7.681 -5.484 1.00 87.50 114 GLY A C 1
ATOM 841 O O . GLY A 1 114 ? -2.752 7.474 -5.134 1.00 87.50 114 GLY A O 1
ATOM 842 N N . PRO A 1 115 ? -4.212 8.593 -6.425 1.00 84.69 115 PRO A N 1
ATOM 843 C CA . PRO A 1 115 ? -3.186 9.363 -7.136 1.00 84.69 115 PRO A CA 1
ATOM 844 C C . PRO A 1 115 ? -2.296 10.185 -6.189 1.00 84.69 115 PRO A C 1
ATOM 846 O O . PRO A 1 115 ? -1.131 10.418 -6.485 1.00 84.69 115 PRO A O 1
ATOM 849 N N . GLU A 1 116 ? -2.840 10.559 -5.030 1.00 88.00 116 GLU A N 1
ATOM 850 C CA . GLU A 1 116 ? -2.159 11.266 -3.938 1.00 88.00 116 GLU A CA 1
ATOM 851 C C . GLU A 1 116 ? -1.907 10.372 -2.710 1.00 88.00 116 GLU A C 1
ATOM 853 O O . GLU A 1 116 ? -1.543 10.856 -1.636 1.00 88.00 116 GLU A O 1
ATOM 858 N N . GLY A 1 117 ? -2.139 9.068 -2.854 1.00 90.06 117 GLY A N 1
ATOM 859 C CA . GLY A 1 117 ? -1.988 8.078 -1.799 1.00 90.06 117 GLY A CA 1
ATOM 860 C C . GLY A 1 117 ? -0.527 7.762 -1.489 1.00 90.06 117 GLY A C 1
ATOM 861 O O . GLY A 1 117 ? 0.404 8.172 -2.191 1.00 90.06 117 GLY A O 1
ATOM 862 N N . ALA A 1 118 ? -0.324 6.989 -0.425 1.00 92.94 118 ALA A N 1
ATOM 863 C CA . ALA A 1 118 ? 0.995 6.630 0.078 1.00 92.94 118 ALA A CA 1
ATOM 864 C C . ALA A 1 118 ? 1.890 6.013 -1.006 1.00 92.94 118 ALA A C 1
ATOM 866 O O . ALA A 1 118 ? 3.021 6.458 -1.187 1.00 92.94 118 ALA A O 1
ATOM 867 N N . LEU A 1 119 ? 1.387 5.041 -1.775 1.00 90.00 119 LEU A N 1
ATOM 868 C CA . LEU A 1 119 ? 2.198 4.370 -2.795 1.00 90.00 119 LEU A CA 1
ATOM 869 C C . LEU A 1 119 ? 2.605 5.317 -3.928 1.00 90.00 119 LEU A C 1
ATOM 871 O O . LEU A 1 119 ? 3.750 5.277 -4.371 1.00 90.00 119 LEU A O 1
ATOM 875 N N . ALA A 1 120 ? 1.710 6.204 -4.365 1.00 88.12 120 ALA A N 1
ATOM 876 C CA . ALA A 1 120 ? 2.028 7.185 -5.399 1.00 88.12 120 ALA A CA 1
ATOM 877 C C . ALA A 1 120 ? 3.133 8.153 -4.941 1.00 88.12 120 ALA A C 1
ATOM 879 O O . ALA A 1 120 ? 4.081 8.414 -5.684 1.00 88.12 120 ALA A O 1
ATOM 880 N N . ARG A 1 121 ? 3.057 8.628 -3.692 1.00 89.94 121 ARG A N 1
ATOM 881 C CA . ARG A 1 121 ? 4.048 9.545 -3.110 1.00 89.94 121 ARG A CA 1
ATOM 882 C C . ARG A 1 121 ? 5.399 8.886 -2.844 1.00 89.94 121 ARG A C 1
ATOM 884 O O . ARG A 1 121 ? 6.424 9.519 -3.071 1.00 89.94 121 ARG A O 1
ATOM 891 N N . LEU A 1 122 ? 5.412 7.631 -2.394 1.00 90.06 122 LEU A N 1
ATOM 892 C CA . LEU A 1 122 ? 6.651 6.897 -2.111 1.00 90.06 122 LEU A CA 1
ATOM 893 C C . LEU A 1 122 ? 7.382 6.487 -3.392 1.00 90.06 122 LEU A C 1
ATOM 895 O O . LEU A 1 122 ? 8.604 6.600 -3.478 1.00 90.06 122 LEU A O 1
ATOM 899 N N . LEU A 1 123 ? 6.650 6.031 -4.409 1.00 86.19 123 LEU A N 1
ATOM 900 C CA . LEU A 1 123 ? 7.252 5.541 -5.650 1.00 86.19 123 LEU A CA 1
ATOM 901 C C . LEU A 1 123 ? 7.628 6.672 -6.608 1.00 86.19 123 LEU A C 1
ATOM 903 O O . LEU A 1 123 ? 8.595 6.527 -7.359 1.00 86.19 123 LEU A O 1
ATOM 907 N N . GLY A 1 124 ? 6.962 7.822 -6.506 1.00 76.12 124 GLY A N 1
ATOM 908 C CA . GLY A 1 124 ? 7.060 8.889 -7.493 1.00 76.12 124 GLY A CA 1
ATOM 909 C C . GLY A 1 124 ? 6.159 8.597 -8.695 1.00 76.12 124 GLY A C 1
ATOM 910 O O . GLY A 1 124 ? 5.889 7.446 -9.039 1.00 76.12 124 GLY A O 1
ATOM 911 N N . LEU A 1 125 ? 5.645 9.658 -9.315 1.00 57.25 125 LEU A N 1
ATOM 912 C CA . LEU A 1 125 ? 4.612 9.576 -10.353 1.00 57.25 125 LEU A CA 1
ATOM 913 C C . LEU A 1 125 ? 5.151 9.328 -11.769 1.00 57.25 125 LEU A C 1
ATOM 915 O O . LEU A 1 125 ? 4.352 9.171 -12.694 1.00 57.25 125 LEU A O 1
ATOM 919 N N . ASP A 1 126 ? 6.467 9.244 -11.956 1.00 55.53 126 ASP A N 1
ATOM 920 C CA . ASP A 1 126 ? 7.036 9.075 -13.288 1.00 55.53 126 ASP A CA 1
ATOM 921 C C . ASP A 1 126 ? 6.874 7.626 -13.769 1.00 55.53 126 ASP A C 1
ATOM 923 O O . ASP A 1 126 ? 7.325 6.659 -13.150 1.00 55.53 126 ASP A O 1
ATOM 927 N N . VAL A 1 127 ? 6.151 7.474 -14.881 1.00 55.16 127 VAL A N 1
ATOM 928 C CA . VAL A 1 127 ? 5.905 6.196 -15.555 1.00 55.16 127 VAL A CA 1
ATOM 929 C C . VAL A 1 127 ? 7.223 5.704 -16.146 1.00 55.16 127 VAL A C 1
ATOM 931 O O . VAL A 1 127 ? 7.602 6.072 -17.255 1.00 55.16 127 VAL A O 1
ATOM 934 N N . LEU A 1 128 ? 7.932 4.893 -15.371 1.00 68.50 128 LEU A N 1
ATOM 935 C CA . LEU A 1 128 ? 9.228 4.319 -15.702 1.00 68.50 128 LEU A CA 1
ATOM 936 C C . LEU A 1 128 ? 9.206 2.805 -15.462 1.00 68.50 128 LEU A C 1
ATOM 938 O O . LEU A 1 128 ? 8.220 2.239 -14.966 1.00 68.50 128 LEU A O 1
ATOM 942 N N . GLU A 1 129 ? 10.305 2.151 -15.839 1.00 83.69 129 GLU A N 1
ATOM 943 C CA . GLU A 1 129 ? 10.589 0.793 -15.382 1.00 83.69 129 GLU A CA 1
ATOM 944 C C . GLU A 1 129 ? 10.425 0.702 -13.862 1.00 83.69 129 GLU A C 1
ATOM 946 O O . GLU A 1 129 ? 10.747 1.631 -13.116 1.00 83.69 129 GLU A O 1
ATOM 951 N N . LEU A 1 130 ? 9.878 -0.421 -13.407 1.00 84.88 130 LEU A N 1
ATOM 952 C CA . LEU A 1 130 ? 9.653 -0.650 -11.995 1.00 84.88 130 LEU A CA 1
ATOM 953 C C . LEU A 1 130 ? 10.999 -0.810 -11.283 1.00 84.88 130 LEU A C 1
ATOM 955 O O . LEU A 1 130 ? 11.747 -1.748 -11.549 1.00 84.88 130 LEU A O 1
ATOM 959 N N . ASP A 1 131 ? 11.274 0.069 -10.325 1.00 90.38 131 ASP A N 1
ATOM 960 C CA . ASP A 1 131 ? 12.303 -0.187 -9.324 1.00 90.38 131 ASP A CA 1
ATOM 961 C C . ASP A 1 131 ? 11.729 -1.161 -8.288 1.00 90.38 131 ASP A C 1
ATOM 963 O O . ASP A 1 131 ? 10.984 -0.770 -7.384 1.00 90.38 131 ASP A O 1
ATOM 967 N N . HIS A 1 132 ? 12.027 -2.453 -8.447 1.00 91.50 132 HIS A N 1
ATOM 968 C CA . HIS A 1 132 ? 11.537 -3.505 -7.553 1.00 91.50 132 HIS A CA 1
ATOM 969 C C . HIS A 1 132 ? 11.995 -3.324 -6.107 1.00 91.50 132 HIS A C 1
ATOM 971 O O . HIS A 1 132 ? 11.228 -3.647 -5.204 1.00 91.50 132 HIS A O 1
ATOM 977 N N . SER A 1 133 ? 13.207 -2.808 -5.875 1.00 91.81 133 SER A N 1
ATOM 978 C CA . SER A 1 133 ? 13.709 -2.599 -4.512 1.00 91.81 133 SER A CA 1
ATOM 979 C C . SER A 1 133 ? 12.902 -1.503 -3.838 1.00 91.81 133 SER A C 1
ATOM 981 O O . SER A 1 133 ? 12.264 -1.743 -2.816 1.00 91.81 133 SER A O 1
ATOM 983 N N . LYS A 1 134 ? 12.815 -0.336 -4.484 1.00 91.44 134 LYS A N 1
ATOM 984 C CA . LYS A 1 134 ? 12.021 0.794 -3.991 1.00 91.44 134 LYS A CA 1
ATOM 985 C C . LYS A 1 134 ? 10.548 0.423 -3.821 1.00 91.44 134 LYS A C 1
ATOM 987 O O . LYS A 1 134 ? 9.898 0.856 -2.873 1.00 91.44 134 LYS A O 1
ATOM 992 N N . THR A 1 135 ? 10.018 -0.392 -4.729 1.00 91.75 135 THR A N 1
ATOM 993 C CA . THR A 1 135 ? 8.633 -0.868 -4.665 1.00 91.75 135 THR A CA 1
ATOM 994 C C . THR A 1 135 ? 8.396 -1.777 -3.474 1.00 91.75 135 THR A C 1
ATOM 996 O O . THR A 1 135 ? 7.412 -1.596 -2.759 1.00 91.75 135 THR A O 1
ATOM 999 N N . ALA A 1 136 ? 9.288 -2.736 -3.240 1.00 92.31 136 ALA A N 1
ATOM 1000 C CA . ALA A 1 136 ? 9.198 -3.591 -2.072 1.00 92.31 136 ALA A CA 1
ATOM 1001 C C . ALA A 1 136 ? 9.286 -2.781 -0.776 1.00 92.31 136 ALA A C 1
ATOM 1003 O O . ALA A 1 136 ? 8.472 -2.994 0.116 1.00 92.31 136 ALA A O 1
ATOM 1004 N N . ASP A 1 137 ? 10.203 -1.818 -0.696 1.00 92.81 137 ASP A N 1
ATOM 1005 C CA . ASP A 1 137 ? 10.367 -0.970 0.487 1.00 92.81 137 ASP A CA 1
ATOM 1006 C C . ASP A 1 137 ? 9.130 -0.098 0.741 1.00 92.81 137 ASP A C 1
ATOM 1008 O O . ASP A 1 137 ? 8.692 0.044 1.881 1.00 92.81 137 ASP A O 1
ATOM 1012 N N . ALA A 1 138 ? 8.492 0.424 -0.311 1.00 93.19 138 ALA A N 1
ATOM 1013 C CA . ALA A 1 138 ? 7.241 1.166 -0.176 1.00 93.19 138 ALA A CA 1
ATOM 1014 C C . ALA A 1 138 ? 6.088 0.283 0.331 1.00 93.19 138 ALA A C 1
ATOM 1016 O O . ALA A 1 138 ? 5.321 0.711 1.193 1.00 93.19 138 ALA A O 1
ATOM 1017 N N . LEU A 1 139 ? 5.960 -0.948 -0.179 1.00 93.88 139 LEU A N 1
ATOM 1018 C CA . LEU A 1 139 ? 4.949 -1.904 0.287 1.00 93.88 139 LEU A CA 1
ATOM 1019 C C . LEU A 1 139 ? 5.204 -2.309 1.746 1.00 93.88 139 LEU A C 1
ATOM 1021 O O . LEU A 1 139 ? 4.273 -2.327 2.548 1.00 93.88 139 LEU A O 1
ATOM 1025 N N . GLU A 1 140 ? 6.461 -2.549 2.109 1.00 94.94 140 GLU A N 1
ATOM 1026 C CA . GLU A 1 140 ? 6.887 -2.829 3.481 1.00 94.94 140 GLU A CA 1
ATOM 1027 C C . GLU A 1 140 ? 6.543 -1.665 4.424 1.00 94.94 140 GLU A C 1
ATOM 1029 O O . GLU A 1 140 ? 6.026 -1.870 5.521 1.00 94.94 140 GLU A O 1
ATOM 1034 N N . ALA A 1 141 ? 6.744 -0.425 3.975 1.00 95.56 141 ALA A N 1
ATOM 1035 C CA . ALA A 1 141 ? 6.400 0.762 4.746 1.00 95.56 141 ALA A CA 1
ATOM 1036 C C . ALA A 1 141 ? 4.876 0.910 4.930 1.00 95.56 141 ALA A C 1
ATOM 1038 O O . ALA A 1 141 ? 4.412 1.281 6.010 1.00 95.56 141 ALA A O 1
ATOM 1039 N N . VAL A 1 142 ? 4.065 0.556 3.926 1.00 95.19 142 VAL A N 1
ATOM 1040 C CA . VAL A 1 142 ? 2.600 0.487 4.088 1.00 95.19 142 VAL A CA 1
ATOM 1041 C C . VAL A 1 142 ? 2.206 -0.615 5.076 1.00 95.19 142 VAL A C 1
ATOM 1043 O O . VAL A 1 142 ? 1.330 -0.386 5.913 1.00 95.19 142 VAL A O 1
ATOM 1046 N N . ALA A 1 143 ? 2.867 -1.778 5.042 1.00 95.31 143 ALA A N 1
ATOM 1047 C CA . ALA A 1 143 ? 2.652 -2.839 6.026 1.00 95.31 143 ALA A CA 1
ATOM 1048 C C . ALA A 1 143 ? 2.965 -2.357 7.448 1.00 95.31 143 ALA A C 1
ATOM 1050 O O . ALA A 1 143 ? 2.154 -2.557 8.357 1.00 95.31 143 ALA A O 1
ATOM 1051 N N . TRP A 1 144 ? 4.086 -1.648 7.623 1.00 95.69 144 TRP A N 1
ATOM 1052 C CA . TRP A 1 144 ? 4.442 -0.996 8.880 1.00 95.69 144 TRP A CA 1
ATOM 1053 C C . TRP A 1 144 ? 3.333 -0.054 9.356 1.00 95.69 144 TRP A C 1
ATOM 1055 O O . TRP A 1 144 ? 2.899 -0.158 10.497 1.00 95.69 144 TRP A O 1
ATOM 1065 N N . ALA A 1 145 ? 2.827 0.825 8.488 1.00 96.19 145 ALA A N 1
ATOM 1066 C CA . ALA A 1 145 ? 1.802 1.805 8.852 1.00 96.19 145 ALA A CA 1
ATOM 1067 C C . ALA A 1 145 ? 0.485 1.155 9.296 1.00 96.19 145 ALA A C 1
ATOM 1069 O O . ALA A 1 145 ? -0.174 1.652 10.214 1.00 96.19 145 ALA A O 1
ATOM 1070 N N . CYS A 1 146 ? 0.118 0.036 8.663 1.00 95.12 146 CYS A N 1
ATOM 1071 C CA . CYS A 1 146 ? -1.031 -0.773 9.054 1.00 95.12 146 CYS A CA 1
ATOM 1072 C C . CYS A 1 146 ? -0.803 -1.434 10.421 1.00 95.12 146 CYS A C 1
ATOM 1074 O O . CYS A 1 146 ? -1.687 -1.413 11.272 1.00 95.12 146 CYS A O 1
ATOM 1076 N N . GLN A 1 147 ? 0.391 -1.975 10.664 1.00 93.00 147 GLN A N 1
ATOM 1077 C CA . GLN A 1 147 ? 0.749 -2.582 11.946 1.00 93.00 147 GLN A CA 1
ATOM 1078 C C . GLN A 1 147 ? 0.858 -1.543 13.076 1.00 93.00 147 GLN A C 1
ATOM 1080 O O . GLN A 1 147 ? 0.516 -1.828 14.221 1.00 93.00 147 GLN A O 1
ATOM 1085 N N . GLU A 1 148 ? 1.311 -0.331 12.770 1.00 93.31 148 GLU A N 1
ATOM 1086 C CA . GLU A 1 148 ? 1.411 0.766 13.731 1.00 93.31 148 GLU A CA 1
ATOM 1087 C C . GLU A 1 148 ? 0.026 1.220 14.211 1.00 93.31 148 GLU A C 1
ATOM 1089 O O . GLU A 1 148 ? -0.132 1.571 15.372 1.00 93.31 148 GLU A O 1
ATOM 1094 N N . ALA A 1 149 ? -1.007 1.122 13.367 1.00 92.19 149 ALA A N 1
ATOM 1095 C CA . ALA A 1 149 ? -2.379 1.495 13.726 1.00 92.19 149 ALA A CA 1
ATOM 1096 C C . ALA A 1 149 ? -3.005 0.619 14.830 1.00 92.19 149 ALA A C 1
ATOM 1098 O O . ALA A 1 149 ? -4.079 0.942 15.340 1.00 92.19 149 ALA A O 1
ATOM 1099 N N . VAL A 1 150 ? -2.370 -0.510 15.166 1.00 89.94 150 VAL A N 1
ATOM 1100 C CA . VAL A 1 150 ? -2.841 -1.458 16.190 1.00 89.94 150 VAL A CA 1
ATOM 1101 C C . VAL A 1 150 ? -1.953 -1.529 17.427 1.00 89.94 150 VAL A C 1
ATOM 1103 O O . VAL A 1 150 ? -2.188 -2.397 18.273 1.00 89.94 150 VAL A O 1
ATOM 1106 N N . ARG A 1 151 ? -0.933 -0.673 17.511 1.00 81.62 151 ARG A N 1
ATOM 1107 C CA . ARG A 1 151 ? -0.123 -0.483 18.717 1.00 81.62 151 ARG A CA 1
ATOM 1108 C C . ARG A 1 151 ? -0.779 0.521 19.655 1.00 81.62 151 ARG A C 1
ATOM 1110 O O . ARG A 1 151 ? -0.673 0.277 20.876 1.00 81.62 151 ARG A O 1
#

Secondary structure (DSSP, 8-state):
--HHHHHHHHHHHHHHHHHT-------PPPPPPPPHHHHHHHHHHHHHHTT-HHHHHHHHHHHHHHHHHHHHHHTTT----BHHHHHHHIIIIIHHHTHHHHHHSTTHHHHHHSTTSHHHHHH-S---B--HHHHHHHHHHHHHHHHHTT-

Radius of gyration: 18.62 Å; chains: 1; bounding box: 32×61×34 Å